Protein AF-A0A087U3I9-F1 (afdb_monomer)

Structure (mmCIF, N/CA/C/O backbone):
data_AF-A0A087U3I9-F1
#
_entry.id   AF-A0A087U3I9-F1
#
loop_
_atom_site.group_PDB
_atom_site.id
_atom_site.type_symbol
_atom_site.label_atom_id
_atom_site.label_alt_id
_atom_site.label_comp_id
_atom_site.label_asym_id
_atom_site.label_entity_id
_atom_site.label_seq_id
_atom_site.pdbx_PDB_ins_code
_atom_site.Cartn_x
_atom_site.Cartn_y
_atom_site.Cartn_z
_atom_site.occupancy
_atom_site.B_iso_or_equiv
_atom_site.auth_seq_id
_atom_site.auth_comp_id
_atom_site.auth_asym_id
_atom_site.auth_atom_id
_atom_site.pdbx_PDB_model_num
ATOM 1 N N . MET A 1 1 ? -3.076 4.854 -3.953 1.00 92.56 1 MET A N 1
ATOM 2 C CA . MET A 1 1 ? -3.771 4.880 -2.652 1.00 92.56 1 MET A CA 1
ATOM 3 C C . MET A 1 1 ? -5.018 4.035 -2.789 1.00 92.56 1 MET A C 1
ATOM 5 O O . MET A 1 1 ? -5.701 4.205 -3.792 1.00 92.56 1 MET A O 1
ATOM 9 N N . VAL A 1 2 ? -5.277 3.130 -1.848 1.00 96.62 2 VAL A N 1
ATOM 10 C CA . VAL A 1 2 ? -6.462 2.254 -1.833 1.00 96.62 2 VAL A CA 1
ATOM 11 C C . VAL A 1 2 ? -6.951 2.073 -0.393 1.00 96.62 2 VAL A C 1
ATOM 13 O O . VAL A 1 2 ? -6.147 2.073 0.536 1.00 96.62 2 VAL A O 1
ATOM 16 N N . THR A 1 3 ? -8.260 1.954 -0.197 1.00 96.56 3 THR A N 1
ATOM 17 C CA . THR A 1 3 ? -8.898 1.728 1.112 1.00 96.56 3 THR A CA 1
ATOM 18 C C . THR A 1 3 ? -9.078 0.236 1.368 1.00 96.56 3 THR A C 1
ATOM 20 O O . THR A 1 3 ? -9.562 -0.460 0.480 1.00 96.56 3 THR A O 1
ATOM 23 N N . GLY A 1 4 ? -8.749 -0.242 2.566 1.00 94.00 4 GLY A N 1
ATOM 24 C CA . GLY A 1 4 ? -9.049 -1.603 3.022 1.00 94.00 4 GLY A CA 1
ATOM 25 C C . GLY A 1 4 ? -9.434 -1.629 4.501 1.00 94.00 4 GLY A C 1
ATOM 26 O O . GLY A 1 4 ? -9.422 -0.594 5.168 1.00 94.00 4 GLY A O 1
ATOM 27 N N . ASP A 1 5 ? -9.735 -2.814 5.025 1.00 93.25 5 ASP A N 1
ATOM 28 C CA . ASP A 1 5 ? -10.340 -2.998 6.355 1.00 93.25 5 ASP A CA 1
ATOM 29 C C . ASP A 1 5 ? -9.503 -2.420 7.509 1.00 93.25 5 ASP A C 1
ATOM 31 O O . ASP A 1 5 ? -10.037 -1.988 8.528 1.00 93.25 5 ASP A O 1
ATOM 35 N N . GLN A 1 6 ? -8.179 -2.377 7.337 1.00 93.62 6 GLN A N 1
ATOM 36 C CA . GLN A 1 6 ? -7.225 -1.895 8.342 1.00 93.62 6 GLN A CA 1
ATOM 37 C C . GLN A 1 6 ? -6.855 -0.406 8.199 1.00 93.62 6 GLN A C 1
ATOM 39 O O . GLN A 1 6 ? -6.072 0.108 9.002 1.00 93.62 6 GLN A O 1
ATOM 44 N N . GLY A 1 7 ? -7.389 0.291 7.188 1.00 95.56 7 GLY A N 1
ATOM 45 C CA . GLY A 1 7 ? -7.116 1.705 6.922 1.00 95.56 7 GLY A CA 1
ATOM 46 C C . GLY A 1 7 ? -6.795 2.005 5.456 1.00 95.56 7 GLY A C 1
ATOM 47 O O . GLY A 1 7 ? -7.272 1.349 4.528 1.00 95.56 7 GLY A O 1
ATOM 48 N N . VAL A 1 8 ? -5.986 3.040 5.230 1.00 97.44 8 VAL A N 1
ATOM 49 C CA . VAL A 1 8 ? -5.646 3.525 3.886 1.00 97.44 8 VAL A CA 1
ATOM 50 C C . VAL A 1 8 ? -4.228 3.108 3.517 1.00 97.44 8 VAL A C 1
ATOM 52 O O . VAL A 1 8 ? -3.256 3.542 4.137 1.00 97.44 8 VAL A O 1
ATOM 55 N N . TRP A 1 9 ? -4.098 2.302 2.466 1.00 97.56 9 TRP A N 1
ATOM 56 C CA . TRP A 1 9 ? -2.808 1.925 1.903 1.00 97.56 9 TRP A CA 1
ATOM 57 C C . TRP A 1 9 ? -2.292 3.014 0.961 1.00 97.56 9 TRP A C 1
ATOM 59 O O . TRP A 1 9 ? -2.942 3.385 -0.028 1.00 97.56 9 TRP A O 1
ATOM 69 N N . ILE A 1 10 ? -1.090 3.509 1.245 1.00 97.31 10 ILE A N 1
ATOM 70 C CA . ILE A 1 10 ? -0.396 4.539 0.472 1.00 97.31 10 ILE A CA 1
ATOM 71 C C . ILE A 1 10 ? 0.936 3.980 -0.030 1.00 97.31 10 ILE A C 1
ATOM 73 O O . ILE A 1 10 ? 1.653 3.272 0.670 1.00 97.31 10 ILE A O 1
ATOM 77 N N . THR A 1 11 ? 1.267 4.314 -1.272 1.00 95.88 11 THR A N 1
ATOM 78 C CA . THR A 1 11 ? 2.584 4.094 -1.866 1.00 95.88 11 THR A CA 1
ATOM 79 C C . THR A 1 11 ? 2.900 5.261 -2.796 1.00 95.88 11 THR A C 1
ATOM 81 O O . THR A 1 11 ? 1.988 5.885 -3.352 1.00 95.88 11 THR A O 1
ATOM 84 N N . LEU A 1 12 ? 4.185 5.578 -2.941 1.00 92.19 12 LEU A N 1
ATOM 85 C CA . LEU A 1 12 ? 4.676 6.627 -3.829 1.00 92.19 12 LEU A CA 1
ATOM 86 C C . LEU A 1 12 ? 5.055 6.010 -5.179 1.00 92.19 12 LEU A C 1
ATOM 88 O O . LEU A 1 12 ? 5.766 5.009 -5.234 1.00 92.19 12 LEU A O 1
ATOM 92 N N . ARG A 1 13 ? 4.610 6.615 -6.287 1.00 91.00 13 ARG A N 1
ATOM 93 C CA . ARG A 1 13 ? 4.899 6.115 -7.641 1.00 91.00 13 ARG A CA 1
ATOM 94 C C . ARG A 1 13 ? 6.413 6.003 -7.863 1.00 91.00 13 ARG A C 1
ATOM 96 O O . ARG A 1 13 ? 7.122 6.996 -7.757 1.00 91.00 13 ARG A O 1
ATOM 103 N N . GLY A 1 14 ? 6.888 4.808 -8.219 1.00 91.19 14 GLY A N 1
ATOM 104 C CA . GLY A 1 14 ? 8.318 4.527 -8.422 1.00 91.19 14 GLY A CA 1
ATOM 105 C C . GLY A 1 14 ? 9.080 4.110 -7.157 1.00 91.19 14 GLY A C 1
ATOM 106 O O . GLY A 1 14 ? 10.248 3.737 -7.254 1.00 91.19 14 GLY A O 1
ATOM 107 N N . SER A 1 15 ? 8.426 4.117 -5.995 1.00 93.56 15 SER A N 1
ATOM 108 C CA . SER A 1 15 ? 8.976 3.639 -4.727 1.00 93.56 15 SER A CA 1
ATOM 109 C C . SER A 1 15 ? 8.649 2.163 -4.485 1.00 93.56 15 SER A C 1
ATOM 111 O O . SER A 1 15 ? 7.648 1.653 -4.986 1.00 93.56 15 SER A O 1
ATOM 113 N N . SER A 1 16 ? 9.480 1.486 -3.692 1.00 94.31 16 SER A N 1
ATOM 114 C CA . SER A 1 16 ? 9.197 0.167 -3.103 1.00 94.31 16 SER A CA 1
ATOM 115 C C . SER A 1 16 ? 8.508 0.270 -1.733 1.00 94.31 16 SER A C 1
ATOM 117 O O . SER A 1 16 ? 8.230 -0.743 -1.099 1.00 94.31 16 SER A O 1
ATOM 119 N N . ILE A 1 17 ? 8.239 1.491 -1.256 1.00 95.88 17 ILE A N 1
ATOM 120 C CA . ILE A 1 17 ? 7.660 1.741 0.065 1.00 95.88 17 ILE A CA 1
ATOM 121 C C . ILE A 1 17 ? 6.135 1.589 0.043 1.00 95.88 17 ILE A C 1
ATOM 123 O O . ILE A 1 17 ? 5.433 2.244 -0.739 1.00 95.88 17 ILE A O 1
ATOM 127 N N . LEU A 1 18 ? 5.639 0.777 0.975 1.00 96.69 18 LEU A N 1
ATOM 128 C CA . LEU A 1 18 ? 4.235 0.601 1.323 1.00 96.69 18 LEU A CA 1
ATOM 129 C C . LEU A 1 18 ? 3.968 1.199 2.711 1.00 96.69 18 LEU A C 1
ATOM 131 O O . LEU A 1 18 ? 4.761 1.033 3.641 1.00 96.69 18 LEU A O 1
ATOM 135 N N . GLN A 1 19 ? 2.838 1.884 2.863 1.00 97.56 19 GLN A N 1
ATOM 136 C CA . GLN A 1 19 ? 2.398 2.475 4.124 1.00 97.56 19 GLN A CA 1
ATOM 137 C C . GLN A 1 19 ? 0.935 2.143 4.402 1.00 97.56 19 GLN A C 1
ATOM 139 O O . GLN A 1 19 ? 0.112 2.207 3.488 1.00 97.56 19 GLN A O 1
ATOM 144 N N . LEU A 1 20 ? 0.605 1.879 5.667 1.00 97.19 20 LEU A N 1
ATOM 145 C CA . LEU A 1 20 ? -0.772 1.811 6.161 1.00 97.19 20 LEU A CA 1
ATOM 146 C C . LEU A 1 20 ? -1.044 3.007 7.0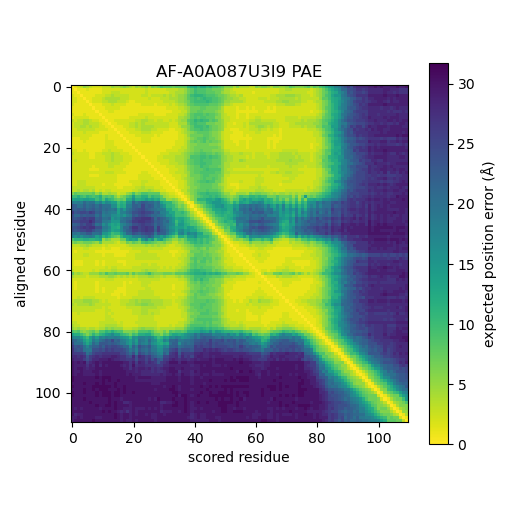70 1.00 97.19 20 LEU A C 1
ATOM 148 O O . LEU A 1 20 ? -0.363 3.180 8.084 1.00 97.19 20 LEU A O 1
ATOM 152 N N . TRP A 1 21 ? -2.056 3.797 6.733 1.00 97.75 21 TRP A N 1
ATOM 153 C CA . TRP A 1 21 ? -2.456 4.991 7.471 1.00 97.75 21 TRP A CA 1
ATOM 154 C C . TRP A 1 21 ? -3.825 4.822 8.125 1.00 97.75 21 TRP A C 1
ATOM 156 O O . TRP A 1 21 ? -4.755 4.283 7.522 1.00 97.75 21 TRP A O 1
ATOM 166 N N . ASP A 1 22 ? -3.956 5.334 9.346 1.00 96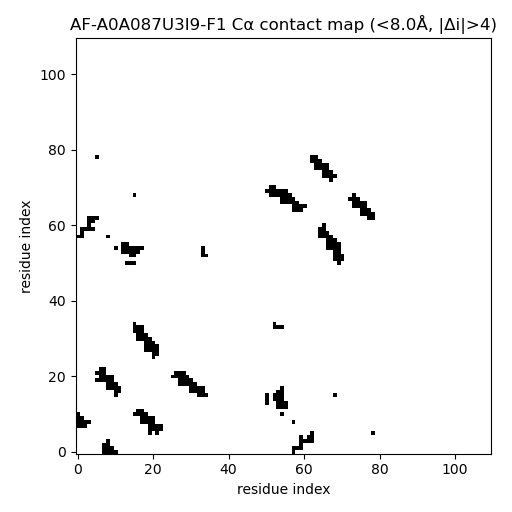.50 22 ASP A N 1
ATOM 167 C CA . ASP A 1 22 ? -5.248 5.505 10.001 1.00 96.50 22 ASP A CA 1
ATOM 168 C C . ASP A 1 22 ? -5.994 6.710 9.396 1.00 96.50 22 ASP A C 1
ATOM 170 O O . ASP A 1 22 ? -5.453 7.822 9.424 1.00 96.50 22 ASP A O 1
ATOM 174 N N . PRO A 1 23 ? -7.215 6.543 8.854 1.00 96.06 23 PRO A N 1
ATOM 175 C CA . PRO A 1 23 ? -7.938 7.639 8.210 1.00 96.06 23 PRO A CA 1
ATOM 176 C C . PRO A 1 23 ? -8.495 8.684 9.188 1.00 96.06 23 PRO A C 1
ATOM 178 O O . PRO A 1 23 ? -8.835 9.778 8.745 1.00 96.06 23 PRO A O 1
ATOM 181 N N . HIS A 1 24 ? -8.598 8.379 10.488 1.00 96.19 24 HIS A N 1
ATOM 182 C CA . HIS A 1 24 ? -9.175 9.289 11.484 1.00 96.19 24 HIS A CA 1
ATOM 183 C C . HIS A 1 24 ? -8.094 10.071 12.227 1.00 96.19 24 HIS A C 1
ATOM 185 O O . HIS A 1 24 ? -8.184 11.292 12.343 1.00 96.19 24 HIS A O 1
ATOM 191 N N . SER A 1 25 ? -7.060 9.381 12.721 1.00 97.19 25 SER A N 1
ATOM 192 C CA . SER A 1 25 ? -5.949 10.025 13.435 1.00 97.19 25 SER A CA 1
ATOM 193 C C . SER A 1 25 ? -4.841 10.540 12.517 1.00 97.19 25 SER A C 1
ATOM 195 O O . SER A 1 25 ? -3.926 11.202 13.001 1.00 97.19 25 SER A O 1
ATOM 197 N N . LEU A 1 26 ? -4.896 10.231 11.214 1.00 95.88 26 LEU A N 1
ATOM 198 C CA . LEU A 1 26 ? -3.874 10.578 10.216 1.00 95.88 26 LEU A CA 1
ATOM 199 C C . LEU A 1 26 ? 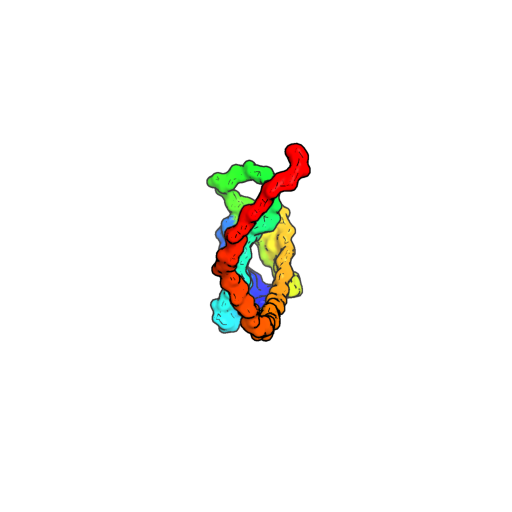-2.468 10.097 10.617 1.00 95.88 26 LEU A C 1
ATOM 201 O O . LEU A 1 26 ? -1.462 10.750 10.342 1.00 95.88 26 LEU A O 1
ATOM 205 N N . THR A 1 27 ? -2.389 8.939 11.277 1.00 96.94 27 THR A N 1
ATOM 206 C CA . THR A 1 27 ? -1.131 8.339 11.738 1.00 96.94 27 THR A CA 1
ATOM 207 C C . THR A 1 27 ? -0.701 7.196 10.823 1.00 96.94 27 THR A C 1
ATOM 209 O O . THR A 1 27 ? -1.497 6.331 10.458 1.00 96.94 27 THR A O 1
ATOM 212 N N . CYS A 1 28 ? 0.585 7.156 10.474 1.00 96.38 28 CYS A N 1
ATOM 213 C CA . CYS A 1 28 ? 1.179 6.016 9.783 1.00 96.38 28 CYS A CA 1
ATOM 214 C C . CYS A 1 28 ? 1.349 4.861 10.785 1.00 96.38 28 CYS A C 1
ATOM 216 O O . CYS A 1 28 ? 2.149 4.956 11.718 1.00 96.38 28 CYS A O 1
ATOM 218 N N . ARG A 1 29 ? 0.563 3.791 10.627 1.00 94.50 29 ARG A N 1
ATOM 219 C CA . ARG A 1 29 ? 0.548 2.620 11.521 1.00 94.50 29 ARG A CA 1
ATOM 220 C C . ARG A 1 29 ? 1.600 1.585 11.131 1.00 94.50 29 ARG A C 1
ATOM 222 O O . ARG A 1 29 ? 2.168 0.944 12.012 1.00 94.50 29 ARG A O 1
ATOM 229 N N . LEU A 1 30 ? 1.849 1.422 9.829 1.00 94.50 30 LEU A N 1
ATOM 230 C CA . LEU A 1 30 ? 2.874 0.531 9.279 1.00 94.50 30 LEU A CA 1
ATOM 231 C C . LEU A 1 30 ? 3.631 1.230 8.149 1.00 94.50 30 LEU A C 1
ATOM 233 O O . LEU A 1 30 ? 3.029 1.904 7.316 1.00 94.50 30 LEU A O 1
ATOM 237 N N . LEU A 1 31 ? 4.939 0.994 8.102 1.00 95.12 31 LEU A N 1
ATOM 238 C CA . LEU A 1 31 ? 5.854 1.383 7.034 1.00 95.12 31 LEU A CA 1
ATOM 239 C C . LEU A 1 31 ? 6.669 0.136 6.681 1.00 95.12 31 LEU A C 1
ATOM 241 O O . LEU A 1 31 ? 7.254 -0.468 7.581 1.00 95.12 31 LEU A O 1
ATOM 245 N N . TYR A 1 32 ? 6.685 -0.257 5.410 1.00 93.25 32 TYR A N 1
ATOM 246 C CA . TYR A 1 32 ? 7.394 -1.446 4.938 1.00 93.25 32 TYR A CA 1
ATOM 247 C C . TYR A 1 32 ? 8.087 -1.167 3.600 1.00 93.25 32 TYR A C 1
ATOM 249 O O . TYR A 1 32 ? 7.537 -0.453 2.758 1.00 93.25 32 TYR A O 1
ATOM 257 N N . ASP A 1 33 ? 9.273 -1.737 3.391 1.00 92.88 33 ASP A N 1
ATOM 258 C CA . ASP A 1 33 ? 9.970 -1.713 2.105 1.00 92.88 33 ASP A CA 1
ATOM 259 C C . ASP A 1 33 ? 9.856 -3.085 1.439 1.00 92.88 33 ASP A C 1
ATOM 261 O O . ASP A 1 33 ? 10.345 -4.086 1.955 1.00 92.88 33 ASP A O 1
ATOM 265 N N . VAL A 1 34 ? 9.202 -3.153 0.279 1.00 91.44 34 VAL A N 1
ATOM 266 C CA . VAL A 1 34 ? 8.965 -4.429 -0.417 1.00 91.44 34 VAL A CA 1
ATOM 267 C C . VAL A 1 34 ? 10.279 -5.091 -0.864 1.00 91.44 34 VAL A C 1
ATOM 269 O O . VAL A 1 34 ? 10.302 -6.300 -1.103 1.00 91.44 34 VAL A O 1
ATOM 272 N N . ARG A 1 35 ? 11.396 -4.345 -0.881 1.00 87.31 35 ARG A N 1
ATOM 273 C CA . ARG A 1 35 ? 12.745 -4.892 -1.097 1.00 87.31 35 ARG A CA 1
ATOM 274 C C . ARG A 1 35 ? 13.174 -5.916 -0.048 1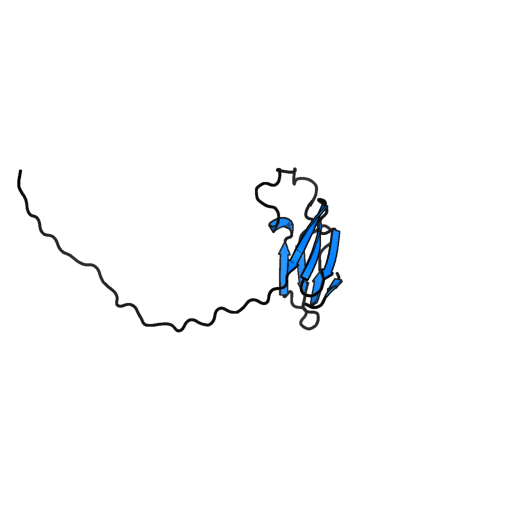.00 87.31 35 ARG A C 1
ATOM 276 O O . ARG A 1 35 ? 13.929 -6.825 -0.382 1.00 87.31 35 ARG A O 1
ATOM 283 N N . ASP A 1 36 ? 12.662 -5.834 1.175 1.00 82.69 36 ASP A N 1
ATOM 284 C CA . ASP A 1 36 ? 13.087 -6.724 2.262 1.00 82.69 36 ASP A CA 1
ATOM 285 C C . ASP A 1 36 ? 12.630 -8.186 2.051 1.00 82.69 36 ASP A C 1
ATOM 287 O O . ASP A 1 36 ? 13.125 -9.096 2.715 1.00 82.69 36 ASP A O 1
ATOM 291 N N . ASN A 1 37 ? 11.736 -8.444 1.082 1.00 78.00 37 ASN A N 1
ATOM 292 C CA . ASN A 1 37 ? 11.345 -9.801 0.679 1.00 78.00 37 ASN A CA 1
ATOM 293 C C . ASN A 1 37 ? 12.374 -10.504 -0.223 1.00 78.00 37 ASN A C 1
ATOM 295 O O . ASN A 1 37 ? 12.289 -11.725 -0.395 1.00 78.00 37 ASN A O 1
ATOM 299 N N . TYR A 1 38 ? 13.317 -9.781 -0.844 1.00 70.06 38 TYR A N 1
ATOM 300 C CA . TYR A 1 38 ? 14.304 -10.420 -1.714 1.00 70.06 38 TYR A CA 1
ATOM 301 C C . TYR A 1 38 ? 15.283 -11.239 -0.875 1.00 70.06 38 TYR A C 1
ATOM 303 O O . TYR A 1 38 ? 16.171 -10.718 -0.203 1.00 70.06 38 TYR A O 1
ATOM 311 N N . SER A 1 39 ? 15.135 -12.562 -0.947 1.00 62.22 39 SER A N 1
ATOM 312 C CA . SER A 1 39 ? 16.099 -13.488 -0.360 1.00 62.22 39 SER A CA 1
ATOM 313 C C . SER A 1 39 ? 17.503 -13.224 -0.914 1.00 62.22 39 SER A C 1
ATOM 315 O O . SER A 1 39 ? 17.676 -12.954 -2.104 1.00 62.22 39 SER A O 1
ATOM 317 N N . THR A 1 40 ? 18.527 -13.414 -0.079 1.00 56.31 40 THR A N 1
ATOM 318 C CA . THR A 1 40 ? 19.960 -13.192 -0.376 1.00 56.31 40 THR A CA 1
ATOM 319 C C . THR A 1 40 ? 20.536 -14.035 -1.527 1.00 56.31 40 THR A C 1
ATOM 321 O O . THR A 1 40 ? 21.730 -13.967 -1.810 1.00 56.31 40 THR A O 1
ATOM 324 N N . ARG A 1 41 ? 19.699 -14.841 -2.191 1.00 55.06 41 ARG A N 1
ATOM 325 C CA . ARG A 1 41 ? 20.007 -15.651 -3.378 1.00 55.06 41 ARG A CA 1
ATOM 326 C C . ARG A 1 41 ? 19.534 -15.035 -4.698 1.00 55.06 41 ARG A C 1
ATOM 328 O O . ARG A 1 41 ? 19.743 -15.657 -5.738 1.00 55.06 41 ARG A O 1
ATOM 335 N N . ALA A 1 42 ? 18.892 -13.865 -4.681 1.00 58.78 42 ALA A N 1
ATOM 336 C CA . ALA A 1 42 ? 18.594 -13.142 -5.913 1.00 58.78 42 ALA A CA 1
ATOM 337 C C . ALA A 1 42 ? 19.898 -12.908 -6.710 1.00 58.78 42 ALA A C 1
ATOM 339 O O . ALA A 1 42 ? 20.923 -12.567 -6.106 1.00 58.78 42 ALA A O 1
ATOM 340 N N . PRO A 1 43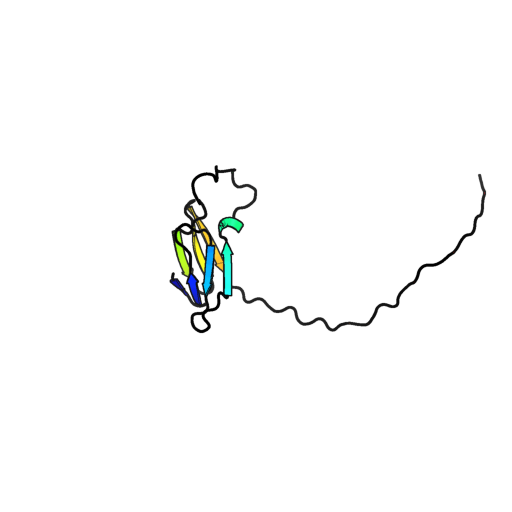 ? 19.904 -13.088 -8.046 1.00 57.69 43 PRO A N 1
ATOM 341 C CA . PRO A 1 43 ? 21.028 -12.660 -8.866 1.00 57.69 43 PRO A CA 1
ATOM 342 C C . PRO A 1 43 ? 21.325 -11.185 -8.593 1.00 57.69 43 PRO A C 1
ATOM 344 O O . PRO A 1 43 ? 20.396 -10.400 -8.405 1.00 57.69 43 PRO A O 1
ATOM 347 N N . LYS A 1 44 ? 22.603 -10.794 -8.613 1.00 58.88 44 LYS A N 1
ATOM 348 C CA . LYS A 1 44 ? 22.988 -9.377 -8.598 1.00 58.88 44 LYS A CA 1
ATOM 349 C C . LYS A 1 44 ? 22.590 -8.738 -9.930 1.00 58.88 44 LYS A C 1
ATOM 351 O O . LYS A 1 44 ? 23.415 -8.613 -10.832 1.00 58.88 44 LYS A O 1
ATOM 356 N N . VAL A 1 45 ? 21.308 -8.408 -10.061 1.00 60.25 45 VAL A N 1
ATOM 357 C CA . VAL A 1 45 ? 20.803 -7.517 -11.102 1.00 60.25 45 VAL A CA 1
ATOM 358 C C . VAL A 1 45 ? 21.451 -6.159 -10.866 1.00 60.25 45 VAL A C 1
ATOM 360 O O . VAL A 1 45 ? 21.589 -5.728 -9.723 1.00 60.25 45 VAL A O 1
ATOM 363 N N . ASP A 1 46 ? 21.897 -5.521 -11.940 1.00 59.50 46 ASP A N 1
ATOM 364 C CA . ASP A 1 46 ? 22.567 -4.229 -11.880 1.00 59.50 46 ASP A CA 1
ATOM 365 C C . ASP A 1 46 ? 21.589 -3.151 -11.370 1.00 59.50 46 ASP A C 1
ATOM 367 O O . ASP A 1 46 ? 20.735 -2.662 -12.112 1.00 59.50 46 ASP A O 1
ATOM 371 N N . GLU A 1 47 ? 21.681 -2.805 -10.080 1.00 57.88 47 GLU A N 1
ATOM 372 C CA . GLU A 1 47 ? 20.784 -1.850 -9.403 1.00 57.88 47 GLU A CA 1
ATOM 373 C C . GLU A 1 47 ? 20.880 -0.419 -9.967 1.00 57.88 47 GLU A C 1
ATOM 375 O O . GLU A 1 47 ? 20.070 0.444 -9.625 1.00 57.88 47 GLU A O 1
ATOM 380 N N . THR A 1 48 ? 21.859 -0.157 -10.836 1.00 58.00 48 THR A N 1
ATOM 381 C CA . THR A 1 48 ? 22.324 1.183 -11.212 1.00 58.00 48 THR A CA 1
ATOM 382 C C . THR A 1 48 ? 21.284 2.036 -11.959 1.00 58.00 48 THR A C 1
ATOM 384 O O . THR A 1 48 ? 21.419 3.260 -11.970 1.00 58.00 48 THR A O 1
ATOM 387 N N . TYR A 1 49 ? 20.228 1.450 -12.551 1.0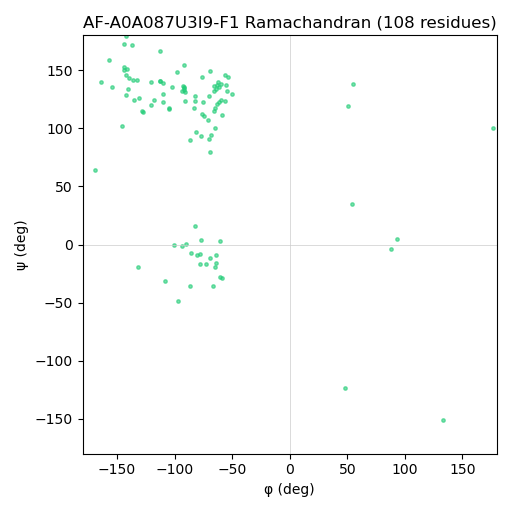0 53.66 49 TYR A N 1
ATOM 388 C CA . TYR A 1 49 ? 19.302 2.200 -13.427 1.00 53.66 49 TYR A CA 1
ATOM 389 C C . TYR A 1 49 ? 17.794 2.041 -13.183 1.00 53.66 49 TYR A C 1
ATOM 391 O O . TYR A 1 49 ? 17.034 2.915 -13.609 1.00 53.66 49 TYR A O 1
ATOM 399 N N . THR A 1 50 ? 17.316 1.001 -12.493 1.00 63.50 50 THR A N 1
ATOM 400 C CA . THR A 1 50 ? 15.868 0.813 -12.275 1.00 63.50 50 THR A CA 1
ATOM 401 C C . THR A 1 50 ? 15.525 0.267 -10.896 1.00 63.50 50 THR A C 1
ATOM 403 O O . THR A 1 50 ? 15.978 -0.802 -10.509 1.00 63.50 50 THR A O 1
ATOM 406 N N . ASN A 1 51 ? 14.598 0.931 -10.192 1.00 79.19 51 ASN A N 1
ATOM 407 C CA . ASN A 1 51 ? 13.933 0.327 -9.038 1.00 79.19 51 ASN A CA 1
ATOM 408 C C . ASN A 1 51 ? 13.014 -0.812 -9.525 1.00 79.19 51 ASN A C 1
ATOM 410 O O . ASN A 1 51 ? 11.874 -0.579 -9.951 1.00 79.19 51 ASN A O 1
ATOM 414 N N . HIS A 1 52 ? 13.544 -2.036 -9.519 1.00 84.62 52 HIS A N 1
ATOM 415 C CA . HIS A 1 52 ? 12.832 -3.268 -9.873 1.00 84.62 52 HIS A CA 1
ATOM 416 C C . HIS A 1 52 ? 11.733 -3.596 -8.852 1.00 84.62 52 HIS A C 1
ATOM 418 O O . HIS A 1 52 ? 10.627 -3.974 -9.229 1.00 84.62 52 HIS A O 1
ATOM 424 N N . ALA A 1 53 ? 11.993 -3.302 -7.579 1.00 89.44 53 ALA A N 1
ATOM 425 C CA . ALA A 1 53 ? 11.070 -3.472 -6.463 1.00 89.44 53 ALA A CA 1
ATOM 426 C C . ALA A 1 53 ? 9.976 -2.394 -6.373 1.00 89.44 53 ALA A C 1
ATOM 428 O O . ALA A 1 53 ? 9.225 -2.359 -5.397 1.00 89.44 53 ALA A O 1
ATOM 429 N N . ARG A 1 54 ? 9.893 -1.462 -7.337 1.00 93.06 54 ARG A N 1
ATOM 430 C CA . ARG A 1 54 ? 8.866 -0.413 -7.302 1.00 93.06 54 ARG A CA 1
ATOM 431 C C . ARG A 1 54 ? 7.478 -1.043 -7.348 1.00 93.06 54 ARG A C 1
ATOM 433 O O . ARG A 1 54 ? 7.220 -1.916 -8.178 1.00 93.06 54 ARG A O 1
ATOM 440 N N . ILE A 1 55 ? 6.582 -0.548 -6.506 1.00 95.56 55 ILE A N 1
ATOM 441 C CA . ILE A 1 55 ? 5.198 -1.007 -6.453 1.00 95.56 55 ILE A CA 1
ATOM 442 C C . ILE A 1 55 ? 4.468 -0.534 -7.717 1.00 95.56 55 ILE A C 1
ATOM 444 O O . ILE A 1 55 ? 4.503 0.649 -8.075 1.00 95.56 55 ILE A O 1
ATOM 448 N N . THR A 1 56 ? 3.822 -1.471 -8.408 1.00 96.19 56 THR A N 1
ATOM 449 C CA . THR A 1 56 ? 3.039 -1.240 -9.633 1.00 96.19 56 THR A CA 1
ATOM 450 C C . THR A 1 56 ? 1.541 -1.381 -9.386 1.00 96.19 56 THR A C 1
ATOM 452 O O . THR A 1 56 ? 0.763 -0.642 -9.990 1.00 96.19 56 THR A O 1
ATOM 455 N N . CYS A 1 57 ? 1.128 -2.248 -8.458 1.00 95.75 57 CYS A N 1
ATOM 456 C CA . CYS A 1 57 ? -0.254 -2.358 -7.999 1.00 95.75 57 CYS A CA 1
ATOM 457 C C . CYS A 1 57 ? -0.343 -2.669 -6.496 1.00 95.75 57 CYS A C 1
ATOM 459 O O . CYS A 1 57 ? 0.561 -3.259 -5.905 1.00 95.75 57 CYS A O 1
ATOM 461 N N . VAL A 1 58 ? -1.455 -2.251 -5.888 1.00 97.25 58 VAL A N 1
ATOM 462 C CA . VAL A 1 58 ? -1.826 -2.551 -4.499 1.00 97.25 58 VAL A CA 1
ATOM 463 C C . VAL A 1 58 ? -3.302 -2.932 -4.501 1.00 97.25 58 VAL A C 1
ATOM 465 O O . VAL A 1 58 ? -4.123 -2.152 -4.988 1.00 97.25 58 VAL A O 1
ATOM 468 N N . LEU A 1 59 ? -3.632 -4.108 -3.975 1.00 97.31 59 LEU A N 1
ATOM 469 C CA . LEU A 1 59 ? -4.991 -4.640 -3.903 1.00 97.31 59 LEU A CA 1
ATOM 470 C C . LEU A 1 59 ? -5.294 -5.061 -2.453 1.00 97.31 59 LEU A C 1
ATOM 472 O O . LEU A 1 59 ? -4.655 -5.990 -1.957 1.00 97.31 59 LEU A O 1
ATOM 476 N N . PRO A 1 60 ? -6.232 -4.396 -1.756 1.00 95.94 60 PRO A N 1
ATOM 477 C CA . PRO A 1 60 ? -6.719 -4.850 -0.456 1.00 95.94 60 PRO A CA 1
ATOM 478 C C . PRO A 1 60 ? -7.394 -6.221 -0.578 1.00 95.94 60 PRO A C 1
ATOM 480 O O . PRO A 1 60 ? -8.122 -6.458 -1.544 1.00 95.94 60 PRO A O 1
ATOM 483 N N . LEU A 1 61 ? -7.168 -7.097 0.399 1.00 95.12 61 LEU A N 1
ATOM 484 C CA . LEU A 1 61 ? -7.819 -8.402 0.505 1.00 95.12 61 LEU A CA 1
ATOM 485 C C . LEU A 1 61 ? -8.031 -8.715 1.988 1.00 95.12 61 LEU A C 1
ATOM 487 O O . LEU A 1 61 ? -7.084 -9.096 2.671 1.00 95.12 61 LEU A O 1
ATOM 491 N N . ASP A 1 62 ? -9.256 -8.535 2.476 1.00 92.19 62 ASP A N 1
ATOM 492 C CA . ASP A 1 62 ? -9.635 -8.723 3.880 1.00 92.19 62 ASP A CA 1
ATOM 493 C C . ASP A 1 62 ? -8.645 -8.021 4.848 1.00 92.19 62 ASP A C 1
ATOM 495 O O . ASP A 1 62 ? -8.355 -6.826 4.729 1.00 92.19 62 ASP A O 1
ATOM 499 N N . ASN A 1 63 ? -8.053 -8.775 5.782 1.00 92.44 63 ASN A N 1
ATOM 500 C CA . ASN A 1 63 ? -7.054 -8.300 6.746 1.00 92.44 63 ASN A CA 1
ATOM 501 C C . ASN A 1 63 ? -5.612 -8.229 6.180 1.00 92.44 63 ASN A C 1
ATOM 503 O O . ASN A 1 63 ? -4.635 -8.139 6.934 1.00 92.44 63 ASN A O 1
ATOM 507 N N . SER A 1 64 ? -5.471 -8.273 4.858 1.00 94.88 64 SER A N 1
ATOM 508 C CA . SER A 1 64 ? -4.202 -8.404 4.146 1.00 94.88 64 SER A CA 1
ATOM 509 C C . SER A 1 64 ? -4.138 -7.463 2.935 1.00 94.88 64 SER A C 1
ATOM 511 O O . SER A 1 64 ? -5.105 -6.790 2.561 1.00 94.88 64 SER A O 1
ATOM 513 N N . VAL A 1 65 ? -2.966 -7.370 2.307 1.00 96.56 65 VAL A N 1
ATOM 514 C CA . VAL A 1 65 ? -2.780 -6.597 1.074 1.00 96.56 65 VAL A CA 1
ATOM 515 C C . VAL A 1 65 ? -1.860 -7.319 0.098 1.00 96.56 65 VAL A C 1
ATOM 517 O O . VAL A 1 65 ? -0.796 -7.818 0.465 1.00 96.56 65 VAL A O 1
ATOM 520 N N . LEU A 1 66 ? -2.288 -7.361 -1.161 1.00 96.81 66 LEU A N 1
ATOM 521 C CA . LEU A 1 66 ? -1.518 -7.854 -2.295 1.00 96.81 66 LEU A CA 1
ATOM 522 C C . LEU A 1 66 ? -0.743 -6.692 -2.915 1.00 96.81 66 LEU A C 1
ATOM 524 O O . LEU A 1 66 ? -1.312 -5.636 -3.205 1.00 96.81 66 LEU A O 1
ATOM 528 N N . VAL A 1 67 ? 0.549 -6.900 -3.146 1.00 96.81 67 VAL A N 1
ATOM 529 C CA . VAL A 1 67 ? 1.463 -5.900 -3.700 1.00 96.81 67 VAL A CA 1
ATOM 530 C C . VAL A 1 67 ? 2.200 -6.498 -4.885 1.00 96.81 67 VAL A C 1
ATOM 532 O O . VAL A 1 67 ? 2.981 -7.435 -4.725 1.00 96.81 67 VAL A O 1
ATOM 535 N N . GLY A 1 68 ? 1.947 -5.956 -6.075 1.00 95.94 68 GLY A N 1
ATOM 536 C CA . GLY A 1 68 ? 2.705 -6.289 -7.277 1.00 95.94 68 GLY A CA 1
ATOM 537 C C . GLY A 1 68 ? 3.864 -5.318 -7.472 1.00 95.94 68 GLY A C 1
ATOM 538 O O . GLY A 1 68 ? 3.697 -4.101 -7.323 1.00 95.94 68 GLY A O 1
ATOM 539 N N . THR A 1 69 ? 5.029 -5.851 -7.823 1.00 94.62 69 THR A N 1
ATOM 540 C CA . THR A 1 69 ? 6.250 -5.089 -8.117 1.00 94.62 69 THR A CA 1
ATOM 541 C C . THR A 1 69 ? 6.645 -5.192 -9.591 1.00 94.62 69 THR A C 1
ATOM 543 O O . THR A 1 69 ? 6.086 -5.968 -10.369 1.00 94.62 69 THR A O 1
ATOM 546 N N . ALA A 1 70 ? 7.559 -4.330 -10.038 1.00 93.25 70 ALA A N 1
ATOM 547 C CA . ALA A 1 70 ? 7.886 -4.196 -11.459 1.00 93.25 70 ALA A CA 1
ATOM 548 C C . ALA A 1 70 ? 8.842 -5.260 -12.024 1.00 93.25 70 ALA A C 1
ATOM 550 O O . ALA A 1 70 ? 9.044 -5.308 -13.236 1.00 93.25 70 ALA A O 1
ATOM 551 N N . ASP A 1 71 ? 9.427 -6.083 -11.164 1.00 88.94 71 ASP A N 1
ATOM 552 C CA . ASP A 1 71 ? 10.132 -7.323 -11.497 1.00 88.94 71 ASP A CA 1
ATOM 553 C C . ASP A 1 71 ? 9.179 -8.498 -11.801 1.00 88.94 71 ASP A C 1
ATOM 555 O O . ASP A 1 71 ? 9.637 -9.550 -12.237 1.00 88.94 71 ASP A O 1
ATOM 559 N N . GLY A 1 72 ? 7.870 -8.325 -11.582 1.00 89.88 72 GLY A N 1
ATOM 560 C CA . GLY A 1 72 ? 6.855 -9.366 -11.753 1.00 89.88 72 GLY A CA 1
ATOM 561 C C . GLY A 1 72 ? 6.533 -10.159 -10.483 1.00 89.88 72 GLY A C 1
ATOM 562 O O . GLY A 1 72 ? 5.735 -11.093 -10.555 1.00 89.88 72 GLY A O 1
ATOM 563 N N . THR A 1 73 ? 7.105 -9.801 -9.329 1.00 91.00 73 THR A N 1
ATOM 564 C CA . THR A 1 73 ? 6.778 -10.448 -8.050 1.00 91.00 73 THR A CA 1
ATOM 565 C C . THR A 1 73 ? 5.418 -9.966 -7.522 1.00 91.00 73 THR A C 1
ATOM 567 O O . THR A 1 73 ? 5.043 -8.802 -7.675 1.00 91.00 73 THR A O 1
ATOM 570 N N . LEU A 1 74 ? 4.669 -10.875 -6.889 1.00 93.62 74 LEU A N 1
ATOM 571 C CA . LEU A 1 74 ? 3.445 -10.587 -6.139 1.00 93.62 74 LEU A CA 1
ATOM 572 C C . LEU A 1 74 ? 3.646 -11.035 -4.687 1.00 93.62 74 LEU A C 1
ATOM 574 O O . LEU A 1 74 ? 3.888 -12.215 -4.435 1.00 93.62 74 LEU A O 1
ATOM 578 N N . VAL A 1 75 ? 3.542 -10.100 -3.744 1.00 93.00 75 VAL A N 1
ATOM 579 C CA . VAL A 1 75 ? 3.712 -10.344 -2.303 1.00 93.00 75 VAL A CA 1
ATOM 580 C C . VAL A 1 75 ? 2.374 -10.156 -1.590 1.00 93.00 75 VAL A C 1
ATOM 582 O O . VAL A 1 75 ? 1.618 -9.244 -1.925 1.00 93.00 75 VAL A O 1
ATOM 585 N N . ILE A 1 76 ? 2.085 -11.010 -0.607 1.00 94.62 76 ILE A N 1
ATOM 586 C CA . ILE A 1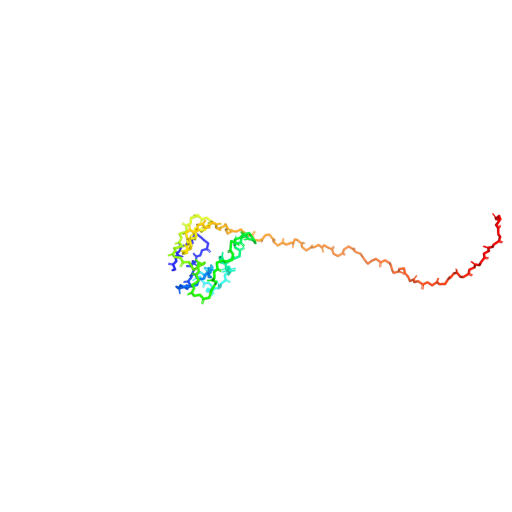 76 ? 0.921 -10.896 0.281 1.00 94.62 76 ILE A CA 1
ATOM 587 C C . ILE A 1 76 ? 1.424 -10.518 1.673 1.00 94.62 76 ILE A C 1
ATOM 589 O O . ILE A 1 76 ? 2.322 -11.173 2.201 1.00 94.62 76 ILE A O 1
ATOM 593 N N . TYR A 1 77 ? 0.840 -9.477 2.263 1.00 93.88 77 TYR A N 1
ATOM 594 C CA . TYR A 1 77 ? 1.138 -9.035 3.624 1.00 93.88 77 TYR A CA 1
ATOM 595 C C . TYR A 1 77 ? -0.093 -9.123 4.514 1.00 93.88 77 TYR A C 1
ATOM 597 O O . TYR A 1 77 ? -1.094 -8.470 4.226 1.00 93.88 77 TYR A O 1
ATOM 605 N N . ASP A 1 78 ? 0.018 -9.836 5.632 1.00 93.75 78 ASP A N 1
ATOM 606 C CA . ASP A 1 78 ? -1.031 -9.913 6.650 1.00 93.75 78 ASP A CA 1
ATOM 607 C C . ASP A 1 78 ? -0.834 -8.843 7.733 1.00 93.75 78 ASP A C 1
ATOM 609 O O . ASP A 1 78 ? 0.260 -8.677 8.286 1.00 93.75 78 ASP A O 1
ATOM 613 N N . VAL A 1 79 ? -1.904 -8.131 8.096 1.00 92.69 79 VAL A N 1
ATOM 614 C CA . VAL A 1 79 ? -1.863 -7.128 9.169 1.00 92.69 79 VAL A CA 1
ATOM 615 C C . VAL A 1 79 ? -2.105 -7.803 10.519 1.00 92.69 79 VAL A C 1
ATOM 617 O O . VAL A 1 79 ? -3.234 -7.939 10.991 1.00 92.69 79 VAL A O 1
ATOM 620 N N . VAL A 1 80 ? -1.027 -8.239 11.170 1.00 90.38 80 VAL A N 1
ATOM 621 C CA . VAL A 1 80 ? -1.104 -8.906 12.479 1.00 90.38 80 VAL A CA 1
ATOM 622 C C . VAL A 1 80 ? -0.996 -7.894 13.622 1.00 90.38 80 VAL A C 1
ATOM 624 O O . VAL A 1 80 ? -0.003 -7.174 13.757 1.00 90.38 80 VAL A O 1
ATOM 627 N N . ALA A 1 81 ? -1.996 -7.872 14.506 1.00 82.81 81 ALA A N 1
ATOM 628 C CA . ALA A 1 81 ? -1.940 -7.092 15.738 1.00 82.81 81 ALA A CA 1
ATOM 629 C C . ALA A 1 81 ? -0.808 -7.603 16.649 1.00 82.81 81 ALA A C 1
ATOM 631 O O . ALA A 1 81 ? -0.804 -8.762 17.072 1.00 82.81 81 ALA A O 1
ATOM 632 N N . ARG A 1 82 ? 0.150 -6.732 16.995 1.00 75.56 82 ARG A N 1
ATOM 633 C CA . ARG A 1 82 ? 1.208 -7.085 17.951 1.00 75.56 82 ARG A CA 1
ATOM 634 C C . ARG A 1 82 ? 0.578 -7.319 19.325 1.00 75.56 82 ARG A C 1
ATOM 636 O O . ARG A 1 82 ? 0.092 -6.373 19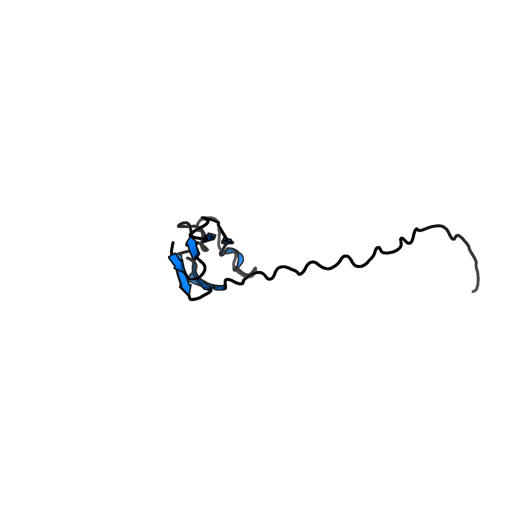.942 1.00 75.56 82 ARG A O 1
ATOM 643 N N . LYS A 1 83 ? 0.643 -8.549 19.844 1.00 63.62 83 LYS A N 1
ATOM 644 C CA . LYS A 1 83 ? 0.475 -8.771 21.286 1.00 63.62 83 LYS A CA 1
ATOM 645 C C . LYS A 1 83 ? 1.602 -8.026 21.996 1.00 63.62 83 LYS A C 1
ATOM 647 O O . LYS A 1 83 ? 2.772 -8.274 21.708 1.00 63.62 83 LYS A O 1
ATOM 652 N N . SER A 1 84 ? 1.260 -7.114 22.900 1.00 65.38 84 SER A N 1
ATOM 653 C CA . SER A 1 84 ? 2.248 -6.551 23.813 1.00 65.38 84 SER A CA 1
ATOM 654 C C . SER A 1 84 ? 2.848 -7.688 24.650 1.00 65.38 84 SER A C 1
ATOM 656 O O . SER A 1 84 ? 2.106 -8.574 25.087 1.00 65.38 84 SER A O 1
ATOM 658 N N . PRO A 1 85 ? 4.172 -7.706 24.886 1.00 62.47 85 PRO A N 1
ATOM 659 C CA . PRO A 1 85 ? 4.718 -8.576 25.914 1.00 62.47 85 PRO A CA 1
ATOM 660 C C . PRO A 1 85 ? 4.075 -8.169 27.242 1.00 62.47 85 PRO A C 1
ATOM 662 O O . PRO A 1 85 ? 4.120 -6.999 27.628 1.00 62.47 85 PRO A O 1
ATOM 665 N N . SER A 1 86 ? 3.444 -9.123 27.926 1.00 61.72 86 SER A N 1
ATOM 666 C CA . SER A 1 86 ? 2.955 -8.908 29.288 1.00 61.72 86 SER A CA 1
ATOM 667 C C . SER A 1 86 ? 4.123 -8.423 30.150 1.00 61.72 86 SER A C 1
ATOM 669 O O . SER A 1 86 ? 5.181 -9.060 30.085 1.00 61.72 86 SER A O 1
ATOM 671 N N . PRO A 1 87 ? 3.976 -7.350 30.949 1.00 65.50 87 PRO A N 1
ATOM 672 C CA . PRO A 1 87 ? 5.057 -6.885 31.806 1.00 65.50 87 PRO A CA 1
ATOM 673 C C . PRO A 1 87 ? 5.453 -8.016 32.757 1.00 65.50 87 PRO A C 1
ATOM 675 O O . PRO A 1 87 ? 4.679 -8.424 33.621 1.00 65.50 87 PRO A O 1
ATOM 678 N N . SER A 1 88 ? 6.653 -8.560 32.564 1.00 64.31 88 SER A N 1
ATOM 679 C CA . SER A 1 88 ? 7.208 -9.573 33.451 1.00 64.31 88 SER A CA 1
ATOM 680 C C . SER A 1 88 ? 7.433 -8.939 34.818 1.00 64.31 88 SER A C 1
ATOM 682 O O . SER A 1 88 ? 8.240 -8.012 34.931 1.00 64.31 88 SER A O 1
ATOM 684 N N . ASN A 1 89 ? 6.740 -9.436 35.846 1.00 55.25 89 ASN A N 1
ATOM 685 C CA . ASN A 1 89 ? 6.981 -9.024 37.227 1.00 55.25 89 ASN A CA 1
ATOM 686 C C . ASN A 1 89 ? 8.489 -9.114 37.535 1.00 55.25 89 ASN A C 1
ATOM 688 O O . ASN A 1 89 ? 9.082 -10.164 37.270 1.00 55.25 89 ASN A O 1
ATOM 692 N N . PRO A 1 90 ? 9.120 -8.065 38.096 1.00 57.72 90 PRO A N 1
ATOM 693 C CA . PRO A 1 90 ? 10.532 -8.104 38.459 1.00 57.72 90 PRO A CA 1
ATOM 694 C C . PRO A 1 90 ? 10.738 -9.047 39.652 1.00 57.72 90 PRO A C 1
ATOM 696 O O . PRO A 1 90 ? 10.634 -8.657 40.815 1.00 57.72 90 PRO A O 1
ATOM 699 N N . SER A 1 91 ? 11.008 -10.319 39.362 1.00 56.16 91 SER A N 1
ATOM 700 C CA . SER A 1 91 ? 11.233 -11.356 40.365 1.00 56.16 91 SER A CA 1
ATOM 701 C C . SER A 1 91 ? 12.632 -11.240 40.981 1.00 56.16 91 SER A C 1
ATOM 703 O O . SER A 1 91 ? 13.578 -11.821 40.456 1.00 56.16 91 SER A O 1
ATOM 705 N N . SER A 1 92 ? 12.701 -10.529 42.110 1.00 59.41 92 SER A N 1
ATOM 706 C CA . SER A 1 92 ? 13.751 -10.512 43.148 1.00 59.41 92 SER A CA 1
ATOM 707 C C . SER A 1 92 ? 15.214 -10.220 42.743 1.00 59.41 92 SER A C 1
ATOM 709 O O . SER A 1 92 ? 15.741 -10.768 41.776 1.00 59.41 92 SER A O 1
ATOM 711 N N . PRO A 1 93 ? 15.950 -9.413 43.535 1.00 53.81 93 PRO A N 1
ATOM 712 C CA . PRO A 1 93 ? 17.371 -9.180 43.295 1.00 53.81 93 PRO A CA 1
ATOM 713 C C . PRO A 1 93 ? 18.187 -10.467 43.500 1.00 53.81 93 PRO A C 1
ATOM 715 O O . PRO A 1 93 ? 18.066 -11.140 44.525 1.00 53.81 93 PRO A O 1
ATOM 718 N N . ARG A 1 94 ? 19.067 -10.788 42.542 1.00 57.44 94 ARG A N 1
ATOM 719 C CA . ARG A 1 94 ? 20.117 -11.799 42.745 1.00 57.44 94 ARG A CA 1
ATOM 720 C C . ARG A 1 94 ? 21.084 -11.312 43.837 1.00 57.44 94 ARG A C 1
ATOM 722 O O . ARG A 1 94 ? 21.535 -10.171 43.737 1.00 57.44 94 ARG A O 1
ATOM 729 N N . PRO A 1 95 ? 21.468 -12.147 44.819 1.00 48.16 95 PRO A N 1
ATOM 730 C CA . PRO A 1 95 ? 22.552 -11.802 45.729 1.00 48.16 95 PRO A CA 1
ATOM 731 C C . PRO A 1 95 ? 23.883 -11.734 44.965 1.00 48.16 95 PRO A C 1
ATOM 733 O O . PRO A 1 95 ? 24.186 -12.587 44.129 1.00 48.16 95 PRO A O 1
ATOM 736 N N . SER A 1 96 ? 24.674 -10.705 45.253 1.00 48.44 96 SER A N 1
ATOM 737 C CA . SER A 1 96 ? 25.984 -10.464 44.650 1.00 48.44 96 SER A CA 1
ATOM 738 C C . SER A 1 96 ? 27.051 -11.392 45.235 1.00 48.44 96 SER A C 1
ATOM 740 O O . SER A 1 96 ? 27.447 -11.232 46.390 1.00 48.44 96 SER A O 1
ATOM 742 N N . SER A 1 97 ? 27.572 -12.322 44.435 1.00 48.97 97 SER A N 1
ATOM 743 C CA . SER A 1 97 ? 28.799 -13.054 44.762 1.00 48.97 97 SER A CA 1
ATOM 744 C C . SER A 1 97 ? 30.022 -12.198 44.409 1.00 48.97 97 SER A C 1
ATOM 746 O O . SER A 1 97 ? 30.437 -12.164 43.249 1.00 48.97 97 SER A O 1
ATOM 748 N N . ASN A 1 98 ? 30.584 -11.496 45.396 1.00 48.31 98 ASN A N 1
ATOM 749 C CA . ASN A 1 98 ? 31.868 -10.809 45.234 1.00 48.31 98 ASN A CA 1
ATOM 750 C C . ASN A 1 98 ? 33.028 -11.822 45.116 1.00 48.31 98 ASN A C 1
ATOM 752 O O . ASN A 1 98 ? 32.956 -12.896 45.717 1.00 48.31 98 ASN A O 1
ATOM 756 N N . PRO A 1 99 ? 34.105 -11.489 44.382 1.00 56.41 99 PRO A N 1
ATOM 757 C CA . PRO A 1 99 ? 35.306 -12.312 44.299 1.00 56.41 99 PRO A CA 1
ATOM 758 C C . PRO A 1 99 ? 36.341 -11.898 45.355 1.00 56.41 99 PRO A C 1
ATOM 760 O O . PRO A 1 99 ? 36.641 -10.713 45.449 1.00 56.41 99 PRO A O 1
ATOM 763 N N . GLU A 1 100 ? 36.971 -12.847 46.062 1.00 39.09 100 GLU A N 1
ATOM 764 C CA . GLU A 1 100 ? 38.329 -12.628 46.591 1.00 39.09 100 GLU A CA 1
ATOM 765 C C . GLU A 1 100 ? 39.069 -13.904 47.043 1.00 39.09 100 GLU A C 1
ATOM 767 O O . GLU A 1 100 ? 38.500 -14.781 47.681 1.00 39.09 100 GLU A O 1
ATOM 772 N N . SER A 1 101 ? 40.369 -13.925 46.722 1.00 41.12 101 SER A N 1
ATOM 773 C CA . SER A 1 101 ? 41.508 -14.517 47.454 1.00 41.12 101 SER A CA 1
ATOM 774 C C . SER A 1 101 ? 41.472 -15.975 47.964 1.00 41.12 101 SER A C 1
ATOM 776 O O . SER A 1 101 ? 40.738 -16.334 48.878 1.00 41.12 101 SER A O 1
ATOM 778 N N . GLY A 1 102 ? 42.416 -16.795 47.475 1.00 37.91 102 GLY A N 1
ATOM 779 C CA . GLY A 1 102 ? 42.648 -18.164 47.962 1.00 37.91 102 GLY A CA 1
ATOM 780 C C . GLY A 1 102 ? 43.939 -18.802 47.433 1.00 37.91 102 GLY A C 1
ATOM 781 O O . GLY A 1 102 ? 43.897 -19.769 46.679 1.00 37.91 102 GLY A O 1
ATOM 782 N N . HIS A 1 103 ? 45.100 -18.248 47.792 1.00 42.81 103 HIS A N 1
ATOM 783 C CA . HIS A 1 103 ? 46.416 -18.746 47.365 1.00 42.81 103 HIS A CA 1
ATOM 784 C C . HIS A 1 103 ? 46.894 -19.908 48.266 1.00 42.81 103 HIS A C 1
ATOM 786 O O . HIS A 1 103 ? 47.164 -19.684 49.443 1.00 42.81 103 HIS A O 1
ATOM 792 N N . ALA A 1 104 ? 47.084 -21.122 47.730 1.00 45.47 104 ALA A N 1
ATOM 793 C CA . ALA A 1 104 ? 47.846 -22.192 48.397 1.00 45.47 104 ALA A CA 1
ATOM 794 C C . ALA A 1 104 ? 48.446 -23.190 47.385 1.00 45.47 104 ALA A C 1
ATOM 796 O O . ALA A 1 104 ? 47.781 -23.608 46.441 1.00 45.47 104 ALA A O 1
ATOM 797 N N . LYS A 1 105 ? 49.716 -23.571 47.582 1.00 50.84 105 LYS A N 1
ATOM 798 C CA . LYS A 1 105 ? 50.450 -24.566 46.772 1.00 50.84 105 LYS A CA 1
ATOM 799 C C . LYS A 1 105 ? 50.438 -25.935 47.464 1.00 50.84 105 LYS A C 1
ATOM 801 O O . LYS A 1 105 ? 50.637 -25.952 48.674 1.00 50.84 105 LYS A O 1
ATOM 806 N N . GLN A 1 106 ? 50.447 -27.046 46.713 1.00 43.22 106 GLN A N 1
ATOM 807 C CA . GLN A 1 106 ? 51.322 -28.184 47.061 1.00 43.22 106 GLN A CA 1
ATOM 808 C C . GLN A 1 106 ? 51.660 -29.121 45.882 1.00 43.22 106 GLN A C 1
ATOM 810 O O . GLN A 1 106 ? 50.982 -29.135 44.861 1.00 43.22 106 GLN A O 1
ATOM 815 N N . ILE A 1 107 ? 52.765 -29.855 46.059 1.00 48.56 107 ILE A N 1
ATOM 816 C CA . ILE A 1 107 ? 53.521 -30.737 45.145 1.00 48.56 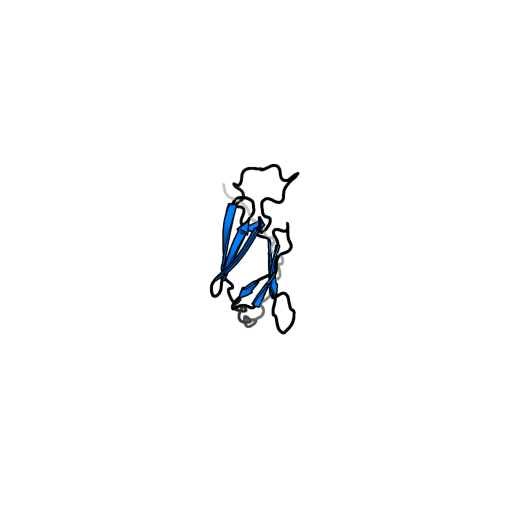107 ILE A CA 1
ATOM 817 C C . ILE A 1 107 ? 53.957 -31.941 46.037 1.00 48.56 107 ILE A C 1
ATOM 819 O O . ILE A 1 107 ? 54.083 -31.734 47.246 1.00 48.56 107 ILE A O 1
ATOM 823 N N . GLN A 1 108 ? 54.163 -33.198 45.618 1.00 39.31 108 GLN A N 1
ATOM 824 C CA . GLN A 1 108 ? 54.383 -33.851 44.312 1.00 39.31 108 GLN A CA 1
ATOM 825 C C . GLN A 1 108 ? 53.689 -35.237 44.289 1.00 39.31 108 GLN A C 1
ATOM 827 O O . GLN A 1 108 ? 53.258 -35.684 45.343 1.00 39.31 108 GLN A O 1
ATOM 832 N N . GLU A 1 109 ? 53.646 -35.932 43.139 1.00 36.97 109 GLU A N 1
ATOM 833 C CA . GLU A 1 109 ? 54.238 -37.289 42.977 1.00 36.97 109 GLU A CA 1
ATOM 834 C C . GLU A 1 109 ? 53.973 -37.901 41.582 1.00 36.97 109 GLU A C 1
ATOM 836 O O . GLU A 1 109 ? 52.919 -38.484 41.323 1.00 36.97 109 GLU A O 1
ATOM 841 N N . ARG A 1 110 ? 54.970 -37.842 40.693 1.00 40.88 110 ARG A N 1
ATOM 842 C CA . ARG A 1 110 ? 55.767 -39.017 40.296 1.00 40.88 110 ARG A CA 1
ATOM 843 C C . ARG A 1 110 ? 57.065 -38.588 39.614 1.00 40.88 110 ARG A C 1
ATOM 845 O O . ARG A 1 110 ? 57.140 -37.397 39.240 1.00 40.88 110 ARG A O 1
#

pLDDT: mean 78.61, std 20.08, range [36.97, 97.75]

Solvent-accessible surface area (backbone atoms only — not comparable to full-atom values): 7295 Å² total; per-residue (Å²): 112,49,76,42,83,86,29,34,40,40,59,52,91,69,31,35,46,44,32,37,26,37,85,84,81,73,41,78,77,45,78,48,56,58,59,77,72,65,57,97,79,60,76,90,67,78,70,88,82,56,71,43,48,11,49,72,46,76,44,68,49,71,68,28,37,39,37,31,27,67,72,72,52,76,48,80,46,74,72,75,82,80,77,74,80,74,84,76,76,86,81,70,86,77,84,83,85,81,88,78,89,84,91,82,87,90,86,86,90,132

Mean predicted aligned error: 13.74 Å

Foldseek 3Di:
DDAEPQADWDDDAQAQWIWHAHPPVRDTPDIDRQVVPDDPPPPPDPPPPGPQSGWPDWDYDHQWIWTAGNVGDIDIGGDDDDDDDDPDDPPDDDDDDDDDDDDDDDDDDD

Secondary structure (DSSP, 8-state):
-EEETTEEEEE-TT--EEEEE-TTT--EEEEEEGGGGS-TTS----TTS--TT-EEEEEEETTEEEEEETTS-EEEEE----PPPP------PPP---------------

Radius of gyration: 26.91 Å; Cα contacts (8 Å, |Δi|>4): 152; chains: 1; bounding box: 66×50×62 Å

Nearest PDB structures (foldseek):
  6g6q-assembly4_G  TM=6.993E-01  e=7.322E-02  synthetic construct
  5n76-assembly3_F  TM=7.510E-01  e=2.780E+00  Rhodospirillum rubrum
  5nxh-assembly1_C  TM=3.467E-01  e=7.990E+00  Tequatrovirus T4
  8e06-assembly1_A  TM=3.159E-01  e=2.948E+00  Homo sapiens
  6h3n-assembly1_B  TM=1.847E-01  e=5.959E+00  Pseudomonas aeruginosa PAO1

Organism: Stegodyphus mimosarum (NCBI:txid407821)

Sequence (110 aa):
MVTGDQGVWITLRGSSILQLWDPHSLTCRLLYDVRDNYSTRAPKVDETYTNHARITCVLPLDNSVLVGTADGTLVIYDVVARKSPSPSNPSSPRPSSNPESGHAKQIQER